Protein AF-A0A7C4BA47-F1 (afdb_monomer_lite)

Secondary structure (DSSP, 8-state):
----------HHHHHHTT--HHHHHHHHHHHHHHHTT---HHHHHHHHHHHHHHHHHHHHHHH-S--SSHHHHHHHHHHHH---S-EEEEEETTEEEEEE-GGG-TT-TTTTS----SS---THHHHHHHHHHHTTS---

pLDDT: mean 85.59, std 11.05, range [38.31, 97.44]

InterPro domains:
  IPR060202 MJ0207/MJ1342 [PF27343] (37-135)

Radius of gyration: 15.86 Å; chains: 1; bounding box: 44×31×40 Å

Structure (mmCIF, N/CA/C/O backbone):
data_AF-A0A7C4BA47-F1
#
_entry.id   AF-A0A7C4BA47-F1
#
loop_
_atom_site.group_PDB
_atom_site.id
_atom_site.type_symbol
_atom_site.label_atom_id
_atom_site.label_alt_id
_atom_site.label_comp_id
_atom_site.label_asym_id
_atom_site.label_entity_id
_atom_site.label_seq_id
_atom_site.pdbx_PDB_ins_code
_atom_site.Cartn_x
_atom_site.Cartn_y
_atom_site.Cartn_z
_atom_site.occupancy
_atom_site.B_iso_or_equiv
_atom_site.auth_seq_id
_atom_site.auth_comp_id
_atom_site.auth_asym_id
_atom_site.auth_atom_id
_atom_site.pdbx_PDB_model_num
ATOM 1 N N . MET A 1 1 ? 30.734 -12.531 -15.442 1.00 40.16 1 MET A N 1
ATOM 2 C CA . MET A 1 1 ? 29.528 -11.682 -15.338 1.00 40.16 1 MET A CA 1
ATOM 3 C C . MET A 1 1 ? 28.529 -12.168 -16.378 1.00 40.16 1 MET A C 1
ATOM 5 O O . MET A 1 1 ? 28.790 -12.005 -17.560 1.00 40.16 1 MET A O 1
ATOM 9 N N . ARG A 1 2 ? 27.465 -12.873 -15.979 1.00 38.31 2 ARG A N 1
ATOM 10 C CA . ARG A 1 2 ? 26.404 -13.299 -16.906 1.00 38.31 2 ARG A CA 1
ATOM 11 C C . ARG A 1 2 ? 25.244 -12.320 -16.755 1.00 38.31 2 ARG A C 1
ATOM 13 O O . ARG A 1 2 ? 24.576 -12.331 -15.726 1.00 38.31 2 ARG A O 1
ATOM 20 N N . GLY A 1 3 ? 25.064 -11.454 -17.750 1.00 44.88 3 GLY A N 1
ATOM 21 C CA . GLY A 1 3 ? 23.882 -10.611 -17.884 1.00 44.88 3 GLY A CA 1
ATOM 22 C C . GLY A 1 3 ? 22.672 -11.491 -18.171 1.00 44.88 3 GLY A C 1
ATOM 23 O O . GLY A 1 3 ? 22.448 -11.889 -19.309 1.00 44.88 3 GLY A O 1
ATOM 24 N N . GLY A 1 4 ? 21.932 -11.850 -17.124 1.00 40.88 4 GLY A N 1
ATOM 25 C CA . GLY A 1 4 ? 20.583 -12.382 -17.262 1.00 40.88 4 GLY A CA 1
ATOM 26 C C . GLY A 1 4 ? 19.664 -11.225 -17.629 1.00 40.88 4 GLY A C 1
ATOM 27 O O . GLY A 1 4 ? 19.596 -10.251 -16.883 1.00 40.88 4 GLY A O 1
ATOM 28 N N . GLY A 1 5 ? 19.019 -11.302 -18.795 1.00 45.25 5 GLY A N 1
ATOM 29 C CA . GLY A 1 5 ? 18.088 -10.282 -19.266 1.00 45.25 5 GLY A CA 1
ATOM 30 C C . GLY A 1 5 ? 17.030 -9.997 -18.204 1.00 45.25 5 GLY A C 1
ATOM 31 O O . GLY A 1 5 ? 16.260 -10.888 -17.843 1.00 45.25 5 GLY A O 1
ATOM 32 N N . ALA A 1 6 ? 17.027 -8.770 -17.681 1.00 54.62 6 ALA A N 1
ATOM 33 C CA . ALA A 1 6 ? 15.975 -8.295 -16.800 1.00 54.62 6 ALA A CA 1
ATOM 34 C C . ALA A 1 6 ? 14.651 -8.445 -17.553 1.00 54.62 6 ALA A C 1
ATOM 36 O O . ALA A 1 6 ? 14.489 -7.882 -18.639 1.00 54.62 6 ALA A O 1
ATOM 37 N N . LYS A 1 7 ? 13.727 -9.253 -17.024 1.00 59.94 7 LYS A N 1
ATOM 38 C CA . LYS A 1 7 ? 12.374 -9.303 -17.573 1.00 59.94 7 LYS A CA 1
ATOM 39 C C . LYS A 1 7 ? 11.784 -7.904 -17.431 1.00 59.94 7 LYS A C 1
ATOM 41 O O . LYS A 1 7 ? 11.614 -7.388 -16.334 1.00 59.94 7 LYS A O 1
ATOM 46 N N . MET A 1 8 ? 11.583 -7.304 -18.592 1.00 67.44 8 MET A N 1
ATOM 47 C CA . MET A 1 8 ? 11.207 -5.923 -18.813 1.00 67.44 8 MET A CA 1
ATOM 48 C C . MET A 1 8 ? 9.800 -5.656 -18.274 1.00 67.44 8 MET A C 1
ATOM 50 O O . MET A 1 8 ? 8.926 -6.520 -18.350 1.00 67.44 8 MET A O 1
ATOM 54 N N . TRP A 1 9 ? 9.605 -4.449 -17.744 1.00 80.94 9 TRP A N 1
ATOM 55 C CA . TRP A 1 9 ? 8.297 -3.844 -17.500 1.00 80.94 9 TRP A CA 1
ATOM 56 C C . TRP A 1 9 ? 7.285 -4.215 -18.599 1.00 80.94 9 TRP A C 1
ATOM 58 O O . TRP A 1 9 ? 7.582 -4.095 -19.788 1.00 80.94 9 TRP A O 1
ATOM 68 N N . ASP A 1 10 ? 6.091 -4.645 -18.187 1.00 86.56 10 ASP A N 1
ATOM 69 C CA . ASP A 1 10 ? 4.986 -5.004 -19.076 1.00 86.56 10 ASP A CA 1
ATOM 70 C C . ASP A 1 10 ? 3.742 -4.203 -18.688 1.00 86.56 10 ASP A C 1
ATOM 72 O O . ASP A 1 10 ? 3.092 -4.466 -17.671 1.00 86.56 10 ASP A O 1
ATOM 76 N N . VAL A 1 11 ? 3.404 -3.228 -19.535 1.00 90.31 11 VAL A N 1
ATOM 77 C CA . VAL A 1 11 ? 2.258 -2.330 -19.349 1.00 90.31 11 VAL A CA 1
ATOM 78 C C . VAL A 1 11 ? 0.937 -3.088 -19.194 1.00 90.31 11 VAL A C 1
ATOM 80 O O . VAL A 1 11 ? 0.063 -2.644 -18.450 1.00 90.31 11 VAL A O 1
ATOM 83 N N . ASN A 1 12 ? 0.796 -4.270 -19.806 1.00 92.44 12 ASN A N 1
ATOM 84 C CA . ASN A 1 12 ? -0.437 -5.051 -19.724 1.00 92.44 12 ASN A CA 1
ATOM 85 C C . ASN A 1 12 ? -0.719 -5.530 -18.301 1.00 92.44 12 ASN A C 1
ATOM 87 O O . ASN A 1 12 ? -1.881 -5.650 -17.916 1.00 92.44 12 ASN A O 1
ATOM 91 N N . ARG A 1 13 ? 0.321 -5.758 -17.487 1.00 89.94 13 ARG A N 1
ATOM 92 C CA . ARG A 1 13 ? 0.125 -6.147 -16.088 1.00 89.94 13 ARG A CA 1
ATOM 93 C C . ARG A 1 13 ? -0.512 -5.023 -15.266 1.00 89.94 13 ARG A C 1
ATOM 95 O O . ARG A 1 13 ? -1.360 -5.293 -14.421 1.00 89.94 13 ARG A O 1
ATOM 102 N N . ALA A 1 14 ? -0.141 -3.771 -15.541 1.00 90.94 14 ALA A N 1
ATOM 103 C CA . ALA A 1 14 ? -0.728 -2.593 -14.906 1.00 90.94 14 ALA A CA 1
ATOM 104 C C . ALA A 1 14 ? -2.155 -2.321 -15.398 1.00 90.94 14 ALA A C 1
ATOM 106 O O . ALA A 1 14 ? -3.046 -2.067 -14.585 1.00 90.94 14 ALA A O 1
ATOM 107 N N . LEU A 1 15 ? -2.387 -2.446 -16.710 1.00 92.12 15 LEU A N 1
ATOM 108 C CA . LEU A 1 15 ? -3.720 -2.307 -17.304 1.00 92.12 15 LEU A CA 1
ATOM 109 C C . LEU A 1 15 ? -4.695 -3.360 -16.761 1.00 92.12 15 LEU A C 1
ATOM 111 O O . LEU A 1 15 ? -5.825 -3.022 -16.420 1.00 92.12 15 LEU A O 1
ATOM 115 N N . LYS A 1 16 ? -4.246 -4.613 -16.591 1.00 91.62 16 LYS A N 1
ATOM 116 C CA . LYS A 1 16 ? -5.064 -5.721 -16.067 1.00 91.62 16 LYS A CA 1
ATOM 117 C C . LYS A 1 16 ? -5.678 -5.431 -14.694 1.00 91.62 16 LYS A C 1
ATOM 119 O O . LYS A 1 16 ? -6.760 -5.927 -14.405 1.00 91.62 16 LYS A O 1
ATOM 124 N N . VAL A 1 17 ? -5.000 -4.650 -13.855 1.00 89.62 17 VAL A N 1
ATOM 125 C CA . VAL A 1 17 ? -5.464 -4.313 -12.496 1.00 89.62 17 VAL A CA 1
ATOM 126 C C . VAL A 1 17 ? -5.988 -2.881 -12.386 1.00 89.62 17 VAL A C 1
ATOM 128 O O . VAL A 1 17 ? -6.230 -2.395 -11.282 1.00 89.62 17 VAL A O 1
ATOM 131 N N . ASN A 1 18 ? -6.160 -2.189 -13.517 1.00 90.88 18 ASN A N 1
ATOM 132 C CA . ASN A 1 18 ? -6.562 -0.784 -13.574 1.00 90.88 18 ASN A CA 1
ATOM 133 C C . ASN A 1 18 ? -5.671 0.115 -12.689 1.00 90.88 18 ASN A C 1
ATOM 135 O O . ASN A 1 18 ? -6.147 0.879 -11.846 1.00 90.88 18 ASN A O 1
ATOM 139 N N . ALA A 1 19 ? -4.349 -0.049 -12.797 1.00 91.38 19 ALA A N 1
ATOM 140 C CA . ALA A 1 19 ? -3.390 0.772 -12.067 1.00 91.38 19 ALA A CA 1
ATOM 141 C C . ALA A 1 19 ? -3.333 2.198 -12.643 1.00 91.38 19 ALA A C 1
ATOM 143 O O . ALA A 1 19 ? -3.234 2.379 -13.854 1.00 91.38 19 ALA A O 1
ATOM 144 N N . ASN A 1 20 ? -3.334 3.213 -11.773 1.00 91.69 20 ASN A N 1
ATOM 145 C CA . ASN A 1 20 ? -3.081 4.597 -12.166 1.00 91.69 20 ASN A CA 1
ATOM 146 C C . ASN A 1 20 ? -1.565 4.888 -12.212 1.00 91.69 20 ASN A C 1
ATOM 148 O O . ASN A 1 20 ? -0.728 4.034 -11.912 1.00 91.69 20 ASN A O 1
ATOM 152 N N . VAL A 1 21 ? -1.191 6.119 -12.559 1.00 92.44 21 VAL A N 1
ATOM 153 C CA . VAL A 1 21 ? 0.222 6.515 -12.685 1.00 92.44 21 VAL A CA 1
ATOM 154 C C . VAL A 1 21 ? 1.010 6.416 -11.369 1.00 92.44 21 VAL A C 1
ATOM 156 O O . VAL A 1 21 ? 2.186 6.058 -11.394 1.00 92.44 21 VAL A O 1
ATOM 159 N N . TYR A 1 22 ? 0.377 6.657 -10.216 1.00 91.25 22 TYR A N 1
ATOM 160 C CA . TYR A 1 22 ? 1.024 6.570 -8.901 1.00 91.25 22 TYR A CA 1
ATOM 161 C C . TYR A 1 22 ? 1.300 5.120 -8.497 1.00 91.25 22 TYR A C 1
ATOM 163 O O . TYR A 1 22 ? 2.374 4.804 -7.988 1.00 91.25 22 TYR A O 1
ATOM 171 N N . HIS A 1 23 ? 0.357 4.224 -8.788 1.00 91.62 23 HIS A N 1
ATOM 172 C CA . HIS A 1 23 ? 0.509 2.779 -8.623 1.00 91.62 23 HIS A CA 1
ATOM 173 C C . HIS A 1 23 ? 1.717 2.248 -9.389 1.00 91.62 23 HIS A C 1
ATOM 175 O O . HIS A 1 23 ? 2.573 1.564 -8.822 1.00 91.62 23 HIS A O 1
ATOM 181 N N . VAL A 1 24 ? 1.809 2.619 -10.669 1.00 91.38 24 VAL A N 1
ATOM 182 C CA . VAL A 1 24 ? 2.926 2.242 -11.537 1.00 91.38 24 VAL A CA 1
ATOM 183 C C . VAL A 1 24 ? 4.237 2.814 -11.007 1.00 91.38 24 VAL A C 1
ATOM 185 O O . VAL A 1 24 ? 5.203 2.068 -10.865 1.00 91.38 24 VAL A O 1
ATOM 188 N N . TYR A 1 25 ? 4.265 4.099 -10.645 1.00 92.06 25 TYR A N 1
ATOM 189 C CA . TYR A 1 25 ? 5.449 4.745 -10.079 1.00 92.06 25 TYR A CA 1
ATOM 190 C C . TYR A 1 25 ? 5.985 3.999 -8.847 1.00 92.06 25 TYR A C 1
ATOM 192 O O . TYR A 1 25 ? 7.149 3.591 -8.830 1.00 92.06 25 TYR A O 1
ATOM 200 N N . ILE A 1 26 ? 5.134 3.747 -7.847 1.00 90.12 26 ILE A N 1
ATO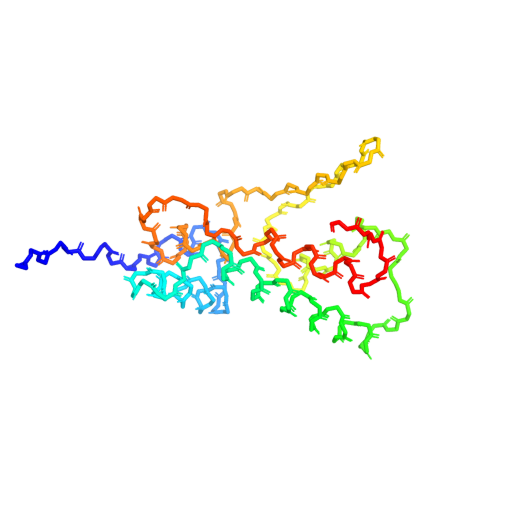M 201 C CA . ILE A 1 26 ? 5.526 3.070 -6.602 1.00 90.12 26 ILE A CA 1
ATOM 202 C C . ILE A 1 26 ? 6.008 1.644 -6.891 1.00 90.12 26 ILE A C 1
ATOM 204 O O . ILE A 1 26 ? 7.091 1.250 -6.449 1.00 90.12 26 ILE A O 1
ATOM 208 N N . ALA A 1 27 ? 5.229 0.865 -7.646 1.00 90.25 27 ALA A N 1
ATOM 209 C CA . ALA A 1 27 ? 5.544 -0.534 -7.911 1.00 90.25 27 ALA A CA 1
ATOM 210 C C . ALA A 1 27 ? 6.849 -0.694 -8.709 1.00 90.25 27 ALA A C 1
ATOM 212 O O . ALA A 1 27 ? 7.670 -1.546 -8.361 1.00 90.25 27 ALA A O 1
ATOM 213 N N . CYS A 1 28 ? 7.071 0.140 -9.731 1.00 90.06 28 CYS A N 1
ATOM 214 C CA . CYS A 1 28 ? 8.291 0.125 -10.538 1.00 90.06 28 CYS A CA 1
ATOM 215 C C . CYS A 1 28 ? 9.517 0.576 -9.738 1.00 90.06 28 CYS A C 1
ATOM 217 O O . CYS A 1 28 ? 10.566 -0.061 -9.834 1.00 90.06 28 CYS A O 1
ATOM 219 N N . MET A 1 29 ? 9.404 1.619 -8.905 1.00 91.00 29 MET A N 1
ATOM 220 C CA . MET A 1 29 ? 10.515 2.026 -8.036 1.00 91.00 29 MET A CA 1
ATOM 221 C C . MET A 1 29 ? 10.910 0.918 -7.056 1.00 91.00 29 MET A C 1
ATOM 223 O O . MET A 1 29 ? 12.092 0.596 -6.930 1.00 91.00 29 MET A O 1
ATOM 227 N N . LEU A 1 30 ? 9.931 0.301 -6.384 1.00 89.94 30 LEU A N 1
ATOM 228 C CA . LEU A 1 30 ? 10.185 -0.793 -5.443 1.00 89.94 30 LEU A CA 1
ATOM 229 C C . LEU A 1 30 ? 10.807 -2.008 -6.138 1.00 89.94 30 LEU A C 1
ATOM 231 O O . LEU A 1 30 ? 11.745 -2.607 -5.608 1.00 89.94 30 LEU A O 1
ATOM 235 N N . ALA A 1 31 ? 10.322 -2.360 -7.331 1.00 89.00 31 ALA A N 1
ATOM 236 C CA . ALA A 1 31 ? 10.921 -3.419 -8.132 1.00 89.00 31 ALA A CA 1
ATOM 237 C C . ALA A 1 31 ? 12.377 -3.086 -8.477 1.00 89.00 31 ALA A C 1
ATOM 239 O O . ALA A 1 31 ? 13.268 -3.900 -8.221 1.00 89.00 31 ALA A O 1
ATOM 240 N N . ARG A 1 32 ? 12.649 -1.862 -8.944 1.00 89.38 32 ARG A N 1
ATOM 241 C CA . ARG A 1 32 ? 13.994 -1.463 -9.355 1.00 89.38 32 ARG A CA 1
ATOM 242 C C . ARG A 1 32 ? 14.983 -1.427 -8.197 1.00 89.38 32 ARG A C 1
ATOM 244 O O . ARG A 1 32 ? 16.081 -1.962 -8.318 1.00 89.38 32 ARG A O 1
ATOM 251 N N . PHE A 1 33 ? 14.612 -0.867 -7.048 1.00 89.75 33 PHE A N 1
ATOM 252 C CA . PHE A 1 33 ? 15.489 -0.888 -5.876 1.00 89.75 33 PHE A CA 1
ATOM 253 C C . PHE A 1 33 ? 15.760 -2.312 -5.369 1.00 89.75 33 PHE A C 1
ATOM 255 O O . PHE A 1 33 ? 16.835 -2.592 -4.834 1.00 89.75 33 PHE A O 1
ATOM 262 N N . ARG A 1 34 ? 14.809 -3.237 -5.545 1.00 86.12 34 ARG A N 1
ATOM 263 C CA . ARG A 1 34 ? 15.013 -4.650 -5.216 1.00 86.12 34 ARG A CA 1
ATOM 264 C C . ARG A 1 34 ? 15.987 -5.325 -6.183 1.00 86.12 34 ARG A C 1
ATOM 266 O O . ARG A 1 34 ? 16.855 -6.055 -5.713 1.00 86.12 34 ARG A O 1
ATOM 273 N N . GLU A 1 35 ? 15.887 -5.060 -7.484 1.00 85.81 35 GLU A N 1
ATOM 274 C CA . GLU A 1 35 ? 16.847 -5.543 -8.491 1.00 85.81 35 GLU A CA 1
ATOM 275 C C . GLU A 1 35 ? 18.264 -5.018 -8.253 1.00 85.81 35 GLU A C 1
ATOM 277 O O . GLU A 1 35 ? 19.233 -5.756 -8.407 1.00 85.81 35 GLU A O 1
ATOM 282 N N . LEU A 1 36 ? 18.385 -3.762 -7.817 1.00 88.69 36 LEU A N 1
ATOM 283 C CA . LEU A 1 36 ? 19.659 -3.145 -7.442 1.00 88.69 36 LEU A CA 1
ATOM 284 C C . LEU A 1 36 ? 20.229 -3.685 -6.117 1.00 88.69 36 LEU A C 1
ATOM 286 O O . LEU A 1 36 ? 21.284 -3.242 -5.673 1.00 88.69 36 LEU A O 1
ATOM 290 N N . GLY A 1 37 ? 19.536 -4.614 -5.449 1.00 87.19 37 GLY A N 1
ATOM 291 C CA . GLY A 1 37 ? 19.969 -5.192 -4.176 1.00 87.19 37 GLY A CA 1
ATOM 292 C C . GLY A 1 37 ? 19.833 -4.254 -2.971 1.00 87.19 37 GLY A C 1
ATOM 293 O O . GLY A 1 37 ? 20.250 -4.616 -1.872 1.00 87.19 37 GLY A O 1
ATOM 294 N N . MET A 1 38 ? 19.219 -3.080 -3.145 1.00 87.06 38 MET A N 1
ATOM 295 C CA . MET A 1 38 ? 19.067 -2.063 -2.096 1.00 87.06 38 MET A CA 1
ATOM 296 C C . MET A 1 38 ? 17.944 -2.404 -1.112 1.00 87.06 38 MET A C 1
ATOM 298 O O . MET A 1 38 ? 17.995 -2.030 0.057 1.00 87.06 38 MET A O 1
ATOM 302 N N . LEU A 1 39 ? 16.926 -3.137 -1.568 1.00 85.19 39 LEU A N 1
ATOM 303 C CA . LEU A 1 39 ? 15.796 -3.525 -0.729 1.00 85.19 39 LEU A CA 1
ATOM 304 C C . LEU A 1 39 ? 15.912 -4.971 -0.260 1.00 85.19 39 LEU A C 1
ATOM 306 O O . LEU A 1 39 ? 15.846 -5.910 -1.054 1.00 85.19 39 LEU A O 1
ATOM 310 N N . LYS A 1 40 ? 16.001 -5.159 1.058 1.00 86.81 40 LYS A N 1
ATOM 311 C CA . LYS A 1 40 ? 15.679 -6.420 1.748 1.00 86.81 40 LYS A CA 1
ATOM 312 C C . LYS A 1 40 ? 14.274 -6.311 2.346 1.00 86.81 40 LYS A C 1
ATOM 314 O O . LYS A 1 40 ? 13.787 -5.202 2.551 1.00 86.81 40 LYS A O 1
ATOM 319 N N . PHE A 1 41 ? 13.639 -7.438 2.678 1.00 84.12 41 PHE A N 1
ATOM 320 C CA . PHE A 1 41 ? 12.282 -7.432 3.247 1.00 84.12 41 PHE A CA 1
ATOM 321 C C . PHE A 1 41 ? 12.149 -6.505 4.465 1.00 84.12 41 PHE A C 1
ATOM 323 O O . PHE A 1 41 ? 11.218 -5.712 4.513 1.00 84.12 41 PHE A O 1
ATOM 330 N N . GLY A 1 42 ? 13.112 -6.535 5.394 1.00 87.50 42 GLY A N 1
ATOM 331 C CA . GLY A 1 42 ? 13.110 -5.646 6.562 1.00 87.50 42 GLY A CA 1
ATOM 332 C C . GLY A 1 42 ? 13.157 -4.155 6.203 1.00 87.50 42 GLY A C 1
ATOM 333 O O . GLY A 1 42 ? 12.472 -3.363 6.839 1.00 87.50 42 GLY A O 1
ATOM 334 N N . VAL A 1 43 ? 13.887 -3.782 5.143 1.00 91.19 43 VAL A N 1
ATOM 335 C CA . VAL A 1 43 ? 13.950 -2.393 4.651 1.00 91.19 43 VAL A CA 1
ATOM 336 C C . VAL A 1 43 ? 12.610 -1.981 4.048 1.00 91.19 43 VAL A C 1
ATOM 338 O O . VAL A 1 43 ? 12.093 -0.924 4.391 1.00 91.19 43 VAL A O 1
ATOM 341 N N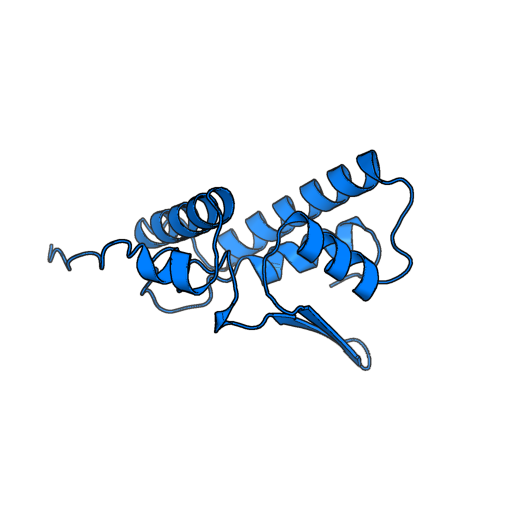 . ILE A 1 44 ? 12.011 -2.835 3.206 1.00 90.62 44 ILE A N 1
ATOM 342 C CA . ILE A 1 44 ? 10.680 -2.580 2.627 1.00 90.62 44 ILE A CA 1
ATOM 343 C C . ILE A 1 44 ? 9.650 -2.430 3.742 1.00 90.62 44 ILE A C 1
ATOM 345 O O . ILE A 1 44 ? 8.888 -1.469 3.734 1.00 90.62 44 ILE A O 1
ATOM 349 N N . LYS A 1 45 ? 9.643 -3.354 4.709 1.00 91.56 45 LYS A N 1
ATOM 350 C CA . LYS A 1 45 ? 8.717 -3.336 5.840 1.00 91.56 45 LYS A CA 1
ATOM 351 C C . LYS A 1 45 ? 8.866 -2.047 6.651 1.00 91.56 45 LYS A C 1
ATOM 353 O O . LYS A 1 45 ? 7.883 -1.331 6.784 1.00 91.56 45 LYS A O 1
ATOM 358 N N . GLY A 1 46 ? 10.074 -1.714 7.110 1.00 94.19 46 GLY A N 1
ATOM 359 C CA . GLY A 1 46 ? 10.312 -0.520 7.928 1.00 94.19 46 GLY A CA 1
ATOM 360 C C . GLY A 1 46 ? 10.006 0.794 7.198 1.00 94.19 46 GLY A C 1
ATOM 361 O O . GLY A 1 46 ? 9.360 1.675 7.762 1.00 94.19 46 GLY A O 1
ATOM 362 N N . ALA A 1 47 ? 10.391 0.911 5.922 1.00 94.25 47 ALA A N 1
ATOM 363 C CA . ALA A 1 47 ? 10.049 2.075 5.100 1.00 94.25 47 ALA A CA 1
ATOM 364 C C . ALA A 1 47 ? 8.531 2.198 4.891 1.00 94.25 47 ALA A C 1
ATOM 366 O O . ALA A 1 47 ? 7.971 3.292 4.974 1.00 94.25 47 ALA A O 1
ATOM 367 N N . SER A 1 48 ? 7.854 1.069 4.664 1.00 94.31 48 SER A N 1
ATOM 368 C CA . SER A 1 48 ? 6.400 1.038 4.504 1.00 94.31 48 SER A CA 1
ATOM 369 C C . SER A 1 48 ? 5.685 1.404 5.805 1.00 94.31 48 SER A C 1
ATOM 371 O O . SER A 1 48 ? 4.749 2.190 5.759 1.00 94.31 48 SER A O 1
ATOM 373 N N . GLU A 1 49 ? 6.146 0.922 6.965 1.00 96.81 49 GLU A N 1
ATOM 374 C CA . GLU A 1 49 ? 5.616 1.322 8.280 1.00 96.81 49 GLU A CA 1
ATOM 375 C C . GLU A 1 49 ? 5.746 2.828 8.511 1.00 96.81 49 GLU A C 1
ATOM 377 O O . GLU A 1 49 ? 4.772 3.478 8.885 1.00 96.81 49 GLU A O 1
ATOM 382 N N . ALA A 1 50 ? 6.919 3.407 8.237 1.00 97.44 50 ALA A N 1
ATOM 383 C CA . ALA A 1 50 ? 7.116 4.850 8.359 1.00 97.44 50 ALA A CA 1
ATOM 384 C C . ALA A 1 50 ? 6.178 5.632 7.426 1.00 97.44 50 ALA A C 1
ATOM 386 O O . ALA A 1 50 ? 5.574 6.617 7.839 1.00 97.44 50 ALA A O 1
ATOM 387 N N . THR A 1 51 ? 5.996 5.145 6.196 1.00 95.50 51 THR A N 1
ATOM 388 C CA . THR A 1 51 ? 5.074 5.751 5.227 1.00 95.50 51 THR A CA 1
ATOM 389 C C . THR A 1 51 ? 3.621 5.651 5.706 1.00 95.50 51 THR A C 1
ATOM 391 O O . THR A 1 51 ? 2.873 6.615 5.581 1.00 95.50 51 THR A O 1
ATOM 394 N N . GLY A 1 52 ? 3.225 4.524 6.308 1.00 95.44 52 GLY A N 1
ATOM 395 C CA . GLY A 1 52 ? 1.900 4.335 6.910 1.00 95.44 52 GLY A CA 1
ATOM 396 C C . GLY A 1 52 ? 1.602 5.372 7.989 1.00 95.44 52 GLY A C 1
ATOM 397 O O . GLY A 1 52 ? 0.540 5.993 7.959 1.00 95.44 52 GLY A O 1
ATOM 398 N N . ARG A 1 53 ? 2.576 5.633 8.872 1.00 96.81 53 ARG A N 1
ATOM 399 C CA . ARG A 1 53 ? 2.476 6.681 9.899 1.00 96.81 53 ARG A CA 1
ATOM 400 C C . ARG A 1 53 ? 2.306 8.074 9.290 1.00 96.81 53 ARG A C 1
ATOM 402 O O . ARG A 1 53 ? 1.391 8.799 9.667 1.00 96.81 53 ARG A O 1
ATOM 409 N N . CYS A 1 54 ? 3.110 8.431 8.285 1.00 96.25 54 CYS A N 1
ATOM 410 C CA . CYS A 1 54 ? 2.969 9.722 7.600 1.00 96.25 54 CYS A CA 1
ATOM 411 C C . CYS A 1 54 ? 1.571 9.910 6.985 1.00 96.25 54 CYS A C 1
ATOM 413 O O . CYS A 1 54 ? 0.994 10.993 7.068 1.00 96.25 54 CYS A O 1
ATOM 415 N N . ILE A 1 55 ? 1.008 8.857 6.386 1.00 93.62 55 ILE A N 1
ATOM 416 C CA . ILE A 1 55 ? -0.337 8.904 5.804 1.00 93.62 55 ILE A CA 1
ATOM 417 C C . ILE A 1 55 ? -1.419 9.018 6.877 1.00 93.62 55 ILE A C 1
ATOM 419 O O . ILE A 1 55 ? -2.358 9.790 6.697 1.00 93.62 55 ILE A O 1
ATOM 423 N N . ALA A 1 56 ? -1.292 8.305 7.996 1.00 93.38 56 ALA A N 1
ATOM 424 C CA . ALA A 1 56 ? -2.207 8.450 9.125 1.00 93.38 56 ALA A CA 1
ATOM 425 C C . ALA A 1 56 ? -2.226 9.888 9.657 1.00 93.38 56 ALA A C 1
ATOM 427 O O . ALA A 1 56 ? -3.302 10.463 9.801 1.00 93.38 56 ALA A O 1
ATOM 428 N N . GLN A 1 57 ? -1.053 10.499 9.848 1.00 92.81 57 GLN A N 1
ATOM 429 C CA . GLN A 1 57 ? -0.929 11.899 10.266 1.00 92.81 57 GLN A CA 1
ATOM 430 C C . GLN A 1 57 ? -1.580 12.858 9.260 1.00 92.81 57 GLN A C 1
ATOM 432 O O . GLN A 1 57 ? -2.337 13.747 9.650 1.00 92.81 57 GLN A O 1
ATOM 437 N N . TYR A 1 58 ? -1.336 12.658 7.961 1.00 92.56 58 TYR A N 1
ATOM 438 C CA . TYR A 1 58 ? -1.937 13.476 6.905 1.00 92.56 58 TYR A CA 1
ATOM 439 C C . TYR A 1 58 ? -3.468 13.355 6.867 1.00 92.56 58 TYR A C 1
ATOM 441 O O . TYR A 1 58 ? -4.179 14.356 6.758 1.00 92.56 58 TYR A O 1
ATOM 449 N N . ILE A 1 59 ? -3.997 12.134 6.980 1.00 89.12 59 ILE A N 1
ATOM 450 C CA . ILE A 1 59 ? -5.443 11.892 6.988 1.00 89.12 59 ILE A CA 1
ATOM 451 C C . ILE A 1 59 ? -6.082 12.492 8.244 1.00 89.12 59 ILE A C 1
ATOM 453 O O . ILE A 1 59 ? -7.082 13.195 8.126 1.00 89.12 59 ILE A O 1
ATOM 457 N N . ALA A 1 60 ? -5.483 12.300 9.421 1.00 88.00 60 ALA A N 1
ATOM 458 C CA . ALA A 1 60 ? -5.969 12.891 10.667 1.00 88.00 60 ALA A CA 1
ATOM 459 C C . ALA A 1 60 ? -6.010 14.429 10.599 1.00 88.00 60 ALA A C 1
ATOM 461 O O . ALA A 1 60 ? -6.979 15.047 11.038 1.00 88.00 60 ALA A O 1
ATOM 462 N N . ALA A 1 61 ? -5.000 15.052 9.982 1.00 89.06 61 ALA A N 1
ATOM 463 C CA . ALA A 1 61 ? -4.953 16.501 9.792 1.00 89.06 61 ALA A CA 1
ATOM 464 C C . ALA A 1 61 ? -6.021 17.033 8.818 1.00 89.06 61 ALA A C 1
ATOM 466 O O . ALA A 1 61 ? -6.403 18.197 8.910 1.00 89.06 61 ALA A O 1
ATOM 467 N N . THR A 1 62 ? -6.498 16.209 7.879 1.00 84.69 62 THR A N 1
ATOM 468 C CA . THR A 1 62 ? -7.436 16.629 6.821 1.00 84.69 62 THR A CA 1
ATOM 469 C C . THR A 1 62 ? -8.890 16.247 7.092 1.00 84.69 62 THR A C 1
ATOM 471 O O . THR A 1 62 ? -9.784 16.945 6.623 1.00 84.69 62 THR A O 1
ATOM 474 N N . HIS A 1 63 ? -9.143 15.169 7.838 1.00 75.25 63 HIS A N 1
ATOM 475 C CA . HIS A 1 63 ? -10.486 14.612 8.048 1.00 75.25 63 HIS A CA 1
ATOM 476 C C . HIS A 1 63 ? -11.006 14.760 9.489 1.00 75.25 63 HIS A C 1
ATOM 478 O O . HIS A 1 63 ? -12.157 14.422 9.754 1.00 75.25 63 HIS A O 1
ATOM 484 N N . GLY A 1 64 ? -10.208 15.305 10.415 1.00 71.12 64 GLY A N 1
ATOM 485 C CA . GLY A 1 64 ? -10.615 15.466 11.812 1.00 71.12 64 GLY A CA 1
ATOM 486 C C . GLY A 1 64 ? -10.469 14.181 12.641 1.00 71.12 64 GLY A C 1
ATOM 487 O O . GLY A 1 64 ? -9.795 13.239 12.217 1.00 71.12 64 GLY A O 1
ATOM 488 N N . PRO A 1 65 ? -11.008 14.154 13.875 1.00 60.72 65 PRO A N 1
ATOM 489 C CA . PRO A 1 65 ? -10.581 13.194 14.884 1.00 60.72 65 PRO A CA 1
ATOM 490 C C . PRO A 1 65 ? -11.099 11.775 14.621 1.00 60.72 65 PRO A C 1
ATOM 492 O O . PRO A 1 65 ? -12.263 11.481 14.867 1.00 60.72 65 PRO A O 1
ATOM 495 N N . GLY A 1 66 ? -10.165 10.897 14.248 1.00 72.50 66 GLY A N 1
ATOM 496 C CA . GLY A 1 66 ? -10.206 9.453 14.488 1.00 72.50 66 GLY A CA 1
ATOM 497 C C . GLY A 1 66 ? -11.161 8.637 13.615 1.00 72.50 66 GLY A C 1
ATOM 498 O O . GLY A 1 66 ? -12.167 9.116 13.110 1.00 72.50 66 GLY A O 1
ATOM 499 N N . PHE A 1 67 ? -10.837 7.356 13.467 1.00 86.50 67 PHE A N 1
ATOM 500 C CA . PHE A 1 67 ? -11.748 6.354 12.917 1.00 86.50 67 PHE A CA 1
ATOM 501 C C . PHE A 1 67 ? -12.405 5.594 14.066 1.00 86.50 67 PHE A C 1
ATOM 503 O O . PHE A 1 67 ? -11.758 5.327 15.079 1.00 86.50 67 PHE A O 1
ATOM 510 N N . SER A 1 68 ? -13.667 5.200 13.905 1.00 84.88 68 SER A N 1
ATOM 511 C CA . SER A 1 68 ? -14.403 4.432 14.918 1.00 84.88 68 SER A CA 1
ATOM 512 C C . SER A 1 68 ? -13.980 2.960 14.978 1.00 84.88 68 SER A C 1
ATOM 514 O O . SER A 1 68 ? -14.244 2.274 15.965 1.00 84.88 68 SER A O 1
ATOM 516 N N . SER A 1 69 ? -13.321 2.453 13.929 1.00 89.25 69 SER A N 1
ATOM 517 C CA . SER A 1 69 ? -12.865 1.064 13.846 1.00 89.25 69 SER A CA 1
ATOM 518 C C . SER A 1 69 ? -11.686 0.874 12.883 1.00 89.25 69 SER A C 1
ATOM 520 O O . SER A 1 69 ? -11.443 1.686 11.989 1.00 89.25 69 SER A O 1
ATOM 522 N N . ILE A 1 70 ? -10.982 -0.257 13.023 1.00 91.31 70 ILE A N 1
ATOM 523 C CA . ILE A 1 70 ? -9.936 -0.702 12.082 1.00 91.31 70 ILE A CA 1
ATOM 524 C C . ILE A 1 70 ? -10.505 -0.879 10.669 1.00 91.31 70 ILE A C 1
ATOM 526 O O . ILE A 1 70 ? -9.855 -0.525 9.687 1.00 91.31 70 ILE A O 1
ATOM 530 N N . GLU A 1 71 ? -11.718 -1.426 10.557 1.00 90.44 71 GLU A N 1
ATOM 531 C CA . GLU A 1 71 ? -12.366 -1.652 9.266 1.00 90.44 71 GLU A CA 1
ATOM 532 C C . GLU A 1 71 ? -12.653 -0.331 8.548 1.00 90.44 71 GLU A C 1
ATOM 534 O O . GLU A 1 71 ? -12.368 -0.206 7.358 1.00 90.44 71 GLU A O 1
ATOM 539 N N . GLU A 1 72 ? -13.159 0.670 9.270 1.00 89.44 72 GLU A N 1
ATOM 540 C CA . GLU A 1 72 ? -13.389 2.008 8.726 1.00 89.44 72 GLU A CA 1
ATOM 541 C C . GLU A 1 72 ? -12.080 2.662 8.264 1.00 89.44 72 GLU A C 1
ATOM 543 O O . GLU A 1 72 ? -11.998 3.130 7.127 1.00 89.44 72 GLU A O 1
ATOM 548 N N . ALA A 1 73 ? -11.034 2.614 9.095 1.00 91.62 73 ALA A N 1
ATOM 549 C CA . ALA A 1 73 ? -9.720 3.154 8.752 1.00 91.62 73 ALA A CA 1
ATOM 550 C C . ALA A 1 73 ? -9.147 2.502 7.481 1.00 91.62 73 ALA A C 1
ATOM 552 O O . ALA A 1 73 ? -8.649 3.185 6.587 1.00 91.62 73 ALA A O 1
ATOM 553 N N . LEU A 1 74 ? -9.249 1.175 7.354 1.00 90.75 74 LEU A N 1
ATOM 554 C CA . LEU A 1 74 ? -8.752 0.449 6.183 1.00 90.75 74 LEU A CA 1
ATOM 555 C C . LEU A 1 74 ? -9.603 0.664 4.932 1.00 90.75 74 LEU A C 1
ATOM 557 O O . LEU A 1 74 ? -9.048 0.724 3.833 1.00 90.75 74 LEU A O 1
ATOM 561 N N . LYS A 1 75 ? -10.923 0.821 5.076 1.00 88.44 75 LYS A N 1
ATOM 562 C CA . LYS A 1 75 ? -11.795 1.233 3.969 1.00 88.44 75 LYS A CA 1
ATOM 563 C C . LYS A 1 75 ? -11.402 2.614 3.471 1.00 88.44 75 LYS A C 1
ATOM 565 O O . LYS A 1 75 ? -11.211 2.766 2.269 1.00 88.44 75 LYS A O 1
ATOM 570 N N . GLN A 1 76 ? -11.196 3.580 4.367 1.00 88.12 76 GLN A N 1
ATOM 571 C CA . GLN A 1 76 ? -10.758 4.918 3.976 1.00 88.12 76 GLN A CA 1
ATOM 572 C C . GLN A 1 76 ? -9.382 4.890 3.311 1.00 88.12 76 GLN A C 1
ATOM 574 O O . GLN A 1 76 ? -9.188 5.491 2.255 1.00 88.12 76 GLN A O 1
ATOM 579 N N . LEU A 1 77 ? -8.440 4.128 3.868 1.00 89.44 77 LEU A N 1
ATOM 580 C CA . LEU A 1 77 ? -7.126 3.939 3.265 1.00 89.44 77 LEU A CA 1
ATOM 581 C C . LEU A 1 77 ? -7.237 3.364 1.841 1.00 89.44 77 LEU A C 1
ATOM 583 O O . LEU A 1 77 ? -6.588 3.857 0.918 1.00 89.44 77 LEU A O 1
ATOM 587 N N . ASN A 1 78 ? -8.080 2.348 1.637 1.00 88.94 78 ASN A N 1
ATOM 588 C CA . ASN A 1 78 ? -8.295 1.763 0.317 1.00 88.94 78 ASN A CA 1
ATOM 589 C C . ASN A 1 78 ? -9.104 2.673 -0.620 1.00 88.94 78 ASN A C 1
ATOM 591 O O . ASN A 1 78 ? -8.926 2.575 -1.825 1.00 88.94 78 ASN A O 1
ATOM 595 N N . LEU A 1 79 ? -9.949 3.572 -0.115 1.00 86.62 79 LEU A N 1
ATOM 596 C CA . LEU A 1 79 ? -10.631 4.575 -0.939 1.00 86.62 79 LEU A CA 1
ATOM 597 C C . LEU A 1 79 ? -9.638 5.602 -1.491 1.00 86.62 79 LEU A C 1
ATOM 599 O O . LEU A 1 79 ? -9.643 5.866 -2.690 1.00 86.62 79 LEU A O 1
ATOM 603 N N . VAL A 1 80 ? -8.748 6.122 -0.640 1.00 85.88 80 VAL A N 1
ATOM 604 C CA . VAL A 1 80 ? -7.753 7.139 -1.026 1.00 85.88 80 VAL A CA 1
ATOM 605 C C . VAL A 1 80 ? -6.746 6.585 -2.030 1.00 85.88 80 VAL A C 1
ATOM 607 O O . VAL A 1 80 ? -6.391 7.254 -2.997 1.00 85.88 80 VAL A O 1
ATOM 610 N N . PHE A 1 81 ? -6.276 5.361 -1.802 1.00 85.38 81 PHE A N 1
ATOM 611 C CA . PHE A 1 81 ? -5.194 4.790 -2.595 1.00 85.38 81 PHE A CA 1
ATOM 612 C C . PHE A 1 81 ? -5.632 3.725 -3.587 1.00 85.38 81 PHE A C 1
ATOM 614 O O . PHE A 1 81 ? -4.838 3.326 -4.422 1.00 85.38 81 PHE A O 1
ATOM 621 N N . THR A 1 82 ? -6.851 3.204 -3.490 1.00 86.69 82 THR A N 1
ATOM 622 C CA . THR A 1 82 ? -7.377 2.190 -4.415 1.00 86.69 82 THR A CA 1
ATOM 623 C C . THR A 1 82 ? -6.457 0.962 -4.544 1.00 86.69 82 THR A C 1
ATOM 625 O O . THR A 1 82 ? -6.308 0.395 -5.623 1.00 86.69 82 THR A O 1
ATOM 628 N N . PHE A 1 83 ? -5.806 0.515 -3.462 1.00 81.25 83 PHE A N 1
ATOM 629 C CA . PHE A 1 83 ? -4.779 -0.536 -3.536 1.00 81.25 83 PHE A CA 1
ATOM 630 C C . PHE A 1 83 ? -5.300 -1.890 -4.007 1.00 81.25 83 PHE A C 1
ATOM 632 O O . PHE A 1 83 ? -4.537 -2.657 -4.584 1.00 81.25 83 PHE A O 1
ATOM 639 N N . SER A 1 84 ? -6.555 -2.217 -3.723 1.00 84.44 84 SER A N 1
ATOM 640 C CA . SER A 1 84 ? -7.171 -3.501 -4.058 1.00 84.44 84 SER A CA 1
ATOM 641 C C . SER A 1 84 ? -8.664 -3.305 -4.290 1.00 84.44 84 SER A C 1
ATOM 643 O O . SER A 1 84 ? -9.256 -2.379 -3.736 1.00 84.44 84 SER A O 1
ATOM 645 N N . ASP A 1 85 ? -9.280 -4.167 -5.097 1.00 85.06 85 ASP A N 1
ATOM 646 C CA . ASP A 1 85 ? -10.742 -4.193 -5.264 1.00 85.06 85 ASP A CA 1
ATOM 647 C C . ASP A 1 85 ? -11.448 -4.512 -3.949 1.00 85.06 85 ASP A C 1
ATOM 649 O O . ASP A 1 85 ? -12.513 -3.981 -3.651 1.00 85.06 85 ASP A O 1
ATOM 653 N N . GLU A 1 86 ? -10.812 -5.350 -3.134 1.00 82.12 86 GLU A N 1
ATOM 654 C CA . GLU A 1 86 ? -11.340 -5.766 -1.849 1.00 82.12 86 GLU A CA 1
ATOM 655 C C . GLU A 1 86 ? -10.243 -5.765 -0.781 1.00 82.12 86 GLU A C 1
ATOM 657 O O . GLU A 1 86 ? -9.115 -6.224 -1.015 1.00 82.12 86 GLU A O 1
ATOM 662 N N . VAL A 1 87 ? -10.601 -5.248 0.396 1.00 86.00 87 VAL A N 1
ATOM 663 C CA . VAL A 1 87 ? -9.833 -5.348 1.638 1.00 86.00 87 VAL A CA 1
ATOM 664 C C . VAL A 1 87 ? -10.759 -5.956 2.678 1.00 86.00 87 VAL A C 1
ATOM 666 O O . VAL A 1 87 ? -11.791 -5.374 3.007 1.00 86.00 87 VAL A O 1
ATOM 669 N N . ARG A 1 88 ? -10.403 -7.140 3.177 1.00 88.56 88 ARG A N 1
ATOM 670 C CA . ARG A 1 88 ? -11.149 -7.815 4.244 1.00 88.56 88 ARG A CA 1
ATOM 671 C C . ARG A 1 88 ? -10.358 -7.756 5.533 1.00 88.56 88 ARG A C 1
ATOM 673 O O . ARG A 1 88 ? -9.144 -7.956 5.528 1.00 88.56 88 ARG A O 1
ATOM 680 N N . VAL A 1 89 ? -11.072 -7.542 6.626 1.00 89.75 89 VAL A N 1
ATOM 681 C CA . VAL A 1 89 ? -10.510 -7.504 7.971 1.00 89.75 89 VAL A CA 1
ATOM 682 C C . VAL A 1 89 ? -11.173 -8.595 8.792 1.00 89.75 89 VAL A C 1
ATOM 684 O O . VAL A 1 89 ? -12.393 -8.754 8.744 1.00 89.75 89 VAL A O 1
ATOM 687 N N . ARG A 1 90 ? -10.373 -9.365 9.522 1.00 90.00 90 ARG A N 1
ATOM 688 C CA . ARG A 1 90 ? -10.859 -10.285 10.546 1.00 90.00 90 ARG A CA 1
ATOM 689 C C . ARG A 1 90 ? -10.080 -10.046 11.820 1.00 90.00 90 ARG A C 1
ATOM 691 O O . ARG A 1 90 ? -8.857 -9.937 11.790 1.00 90.00 90 ARG A O 1
ATOM 698 N N . THR A 1 91 ? -10.806 -10.017 12.923 1.00 84.56 91 THR A N 1
ATOM 699 C CA . THR A 1 91 ? -10.221 -9.980 14.256 1.00 84.56 91 THR A CA 1
ATOM 700 C C . THR A 1 91 ? -10.679 -11.229 14.980 1.00 84.56 91 THR A C 1
ATOM 702 O O . THR A 1 91 ? -11.880 -11.480 15.073 1.00 84.56 91 THR A O 1
ATOM 705 N N . TYR A 1 92 ? -9.735 -12.026 15.463 1.00 88.25 92 TYR A N 1
ATOM 706 C CA . TYR A 1 92 ? -10.027 -13.167 16.321 1.00 88.25 92 TYR A CA 1
ATOM 707 C C . TYR A 1 92 ? -8.941 -13.279 17.383 1.00 88.25 92 TYR A C 1
ATOM 709 O O . TYR A 1 92 ? -7.752 -13.173 17.086 1.00 88.25 92 TYR A O 1
ATOM 717 N N . GLU A 1 93 ? -9.370 -13.450 18.633 1.00 87.06 93 GLU A N 1
ATOM 718 C CA . GLU A 1 93 ? -8.494 -13.390 19.806 1.00 87.06 93 GLU A CA 1
ATOM 719 C C . GLU A 1 93 ? -7.663 -12.092 19.814 1.00 87.06 93 GLU A C 1
ATOM 721 O O . GLU A 1 93 ? -8.223 -11.006 19.939 1.00 87.06 93 GLU A O 1
ATOM 726 N N . ASN A 1 94 ? -6.344 -12.203 19.636 1.00 83.06 94 ASN A N 1
ATOM 727 C CA . ASN A 1 94 ? -5.389 -11.096 19.567 1.00 83.06 94 ASN A CA 1
ATOM 728 C C . ASN A 1 94 ? -4.737 -10.971 18.179 1.00 83.06 94 ASN A C 1
ATOM 730 O O . ASN A 1 94 ? -3.666 -10.379 18.041 1.00 83.06 94 ASN A O 1
ATOM 734 N N . ILE A 1 95 ? -5.345 -11.569 17.153 1.00 87.69 95 ILE A N 1
ATOM 735 C CA . ILE A 1 95 ? -4.839 -11.558 15.785 1.00 87.69 95 ILE A CA 1
ATOM 736 C C . ILE A 1 95 ? -5.707 -10.627 14.943 1.00 87.69 95 ILE A C 1
ATOM 738 O O . ILE A 1 95 ? -6.926 -10.786 14.856 1.00 87.69 95 ILE A O 1
ATOM 742 N N . LEU A 1 96 ? -5.045 -9.669 14.294 1.00 89.31 96 LEU A N 1
ATOM 743 C CA . LEU A 1 96 ? -5.617 -8.879 13.214 1.00 89.31 96 LEU A CA 1
ATOM 744 C C . LEU A 1 96 ? -5.161 -9.461 11.874 1.00 89.31 96 LEU A C 1
ATOM 746 O O . LEU A 1 96 ? -3.994 -9.343 11.498 1.00 89.31 96 LEU A O 1
ATOM 750 N N . GLU A 1 97 ? -6.094 -10.037 11.126 1.00 91.94 97 GLU A N 1
ATOM 751 C CA . GLU A 1 97 ? -5.872 -10.433 9.740 1.00 91.94 97 GLU A CA 1
ATOM 752 C C . GLU A 1 97 ? -6.393 -9.358 8.789 1.00 91.94 97 GLU A C 1
ATOM 754 O O . GLU A 1 97 ? -7.583 -9.034 8.769 1.00 91.94 97 GLU A O 1
ATOM 759 N N . VAL A 1 98 ? -5.496 -8.845 7.945 1.00 90.44 98 VAL A N 1
ATOM 760 C CA . VAL A 1 98 ? -5.838 -7.944 6.841 1.00 90.44 98 VAL A CA 1
ATOM 761 C C . VAL A 1 98 ? -5.523 -8.643 5.529 1.00 90.44 98 VAL A C 1
ATOM 763 O O . VAL A 1 98 ? -4.369 -8.955 5.228 1.00 90.44 98 VAL A O 1
ATOM 766 N N . MET A 1 99 ? -6.560 -8.893 4.739 1.00 89.56 99 MET A N 1
ATOM 767 C CA . MET A 1 99 ? -6.467 -9.634 3.489 1.00 89.56 99 MET A CA 1
ATOM 768 C C . MET A 1 99 ? -6.671 -8.698 2.305 1.00 89.56 99 MET A C 1
ATOM 770 O O . MET A 1 99 ? -7.693 -8.020 2.196 1.00 89.56 99 MET A O 1
ATOM 774 N N . PHE A 1 100 ? -5.703 -8.722 1.393 1.00 86.69 100 PHE A N 1
ATOM 775 C CA . PHE A 1 100 ? -5.773 -8.055 0.099 1.00 86.69 100 PHE A CA 1
ATOM 776 C C . PHE A 1 100 ? -5.925 -9.103 -0.991 1.00 86.69 100 PHE A C 1
ATOM 778 O O . PHE A 1 100 ? -5.200 -10.103 -1.001 1.00 86.69 100 PHE A O 1
ATOM 785 N N . HIS A 1 101 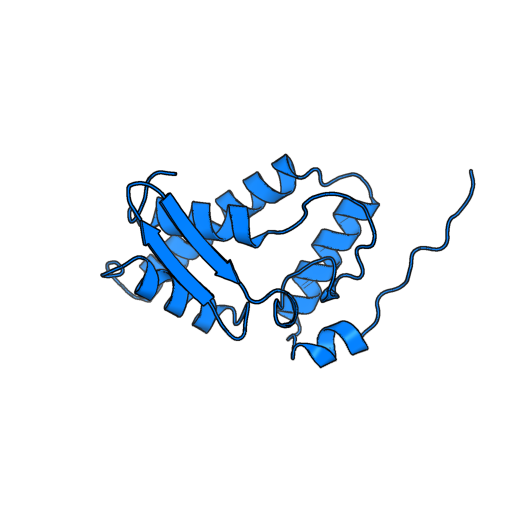? -6.814 -8.854 -1.945 1.00 85.00 101 HIS A N 1
ATOM 786 C CA . HIS A 1 101 ? -6.914 -9.713 -3.110 1.00 85.00 101 HIS A CA 1
ATOM 787 C C . HIS A 1 101 ? -5.672 -9.519 -3.999 1.00 85.00 101 HIS A C 1
ATOM 789 O O . HIS A 1 101 ? -5.412 -8.443 -4.542 1.00 85.00 101 HIS A O 1
ATOM 795 N N . LYS A 1 102 ? -4.839 -10.565 -4.084 1.00 79.19 102 LYS A N 1
ATOM 796 C CA . LYS A 1 102 ? -3.505 -10.501 -4.701 1.00 79.19 102 LYS A CA 1
ATOM 797 C C . LYS A 1 102 ? -3.571 -10.050 -6.156 1.00 79.19 102 LYS A C 1
ATOM 799 O O . LYS A 1 102 ? -2.778 -9.201 -6.556 1.00 79.19 102 LYS A O 1
ATOM 804 N N . ASP A 1 103 ? -4.497 -10.607 -6.928 1.00 82.19 103 ASP A N 1
ATOM 805 C CA . ASP A 1 103 ? -4.550 -10.395 -8.377 1.00 82.19 103 ASP A CA 1
ATOM 806 C C . ASP A 1 103 ? -5.072 -9.009 -8.762 1.00 82.19 103 ASP A C 1
ATOM 808 O O . ASP A 1 103 ? -4.851 -8.578 -9.887 1.00 82.19 103 ASP A O 1
ATOM 812 N N . SER A 1 104 ? -5.678 -8.286 -7.818 1.00 84.44 104 SER A N 1
ATOM 813 C CA . SER A 1 104 ? -6.115 -6.894 -7.973 1.00 84.44 104 SER A CA 1
ATOM 814 C C . SER A 1 104 ? -5.208 -5.893 -7.250 1.00 84.44 104 SER A C 1
ATOM 816 O O . SER A 1 104 ? -5.513 -4.704 -7.218 1.00 84.44 104 SER A O 1
ATOM 818 N N . CYS A 1 105 ? -4.107 -6.337 -6.628 1.00 87.94 105 CYS A N 1
ATOM 819 C CA . CYS A 1 105 ? -3.253 -5.449 -5.843 1.00 87.94 105 CYS A CA 1
ATOM 820 C C . CYS A 1 105 ? -2.462 -4.487 -6.744 1.00 87.94 105 CYS A C 1
ATOM 822 O O . CYS A 1 105 ? -1.529 -4.887 -7.450 1.00 87.94 105 CYS A O 1
ATOM 824 N N . ARG A 1 106 ? -2.802 -3.200 -6.656 1.00 89.50 106 ARG A N 1
ATOM 825 C CA . ARG A 1 106 ? -2.301 -2.123 -7.512 1.00 89.50 106 ARG A CA 1
ATOM 826 C C . ARG A 1 106 ? -0.958 -1.537 -7.093 1.00 89.50 106 ARG A C 1
ATOM 828 O O . ARG A 1 106 ? -0.418 -0.697 -7.791 1.00 89.50 106 ARG A O 1
ATOM 835 N N . ILE A 1 107 ? -0.369 -1.987 -5.993 1.00 86.50 107 ILE A N 1
ATOM 836 C CA . ILE A 1 107 ? 0.994 -1.578 -5.605 1.00 86.50 107 ILE A CA 1
ATOM 837 C C . ILE A 1 107 ? 1.932 -2.767 -5.425 1.00 86.50 107 ILE A C 1
ATOM 839 O O . ILE A 1 107 ? 3.009 -2.641 -4.850 1.00 86.50 107 ILE A O 1
ATOM 843 N N . CYS A 1 108 ? 1.541 -3.942 -5.929 1.00 88.12 108 CYS A N 1
ATOM 844 C CA . CYS A 1 108 ? 2.365 -5.138 -5.868 1.00 88.12 108 CYS A CA 1
ATOM 845 C C . CYS A 1 108 ? 3.564 -5.006 -6.827 1.00 88.12 108 CYS A C 1
ATOM 847 O O . CYS A 1 108 ? 3.365 -5.021 -8.047 1.00 88.12 108 CYS A O 1
ATOM 849 N N . PRO A 1 109 ? 4.819 -4.974 -6.330 1.00 86.31 109 PRO A N 1
ATOM 850 C CA . PRO A 1 109 ? 5.988 -4.855 -7.203 1.00 86.31 109 PRO A CA 1
ATOM 851 C C . PRO A 1 109 ? 6.163 -6.064 -8.130 1.00 86.31 109 PRO A C 1
ATOM 853 O O . PRO A 1 109 ? 6.787 -5.948 -9.176 1.00 86.31 109 PRO A O 1
ATOM 856 N N . ARG A 1 110 ? 5.601 -7.228 -7.772 1.00 85.69 110 ARG A N 1
ATOM 857 C CA . ARG A 1 110 ? 5.603 -8.430 -8.623 1.00 85.69 110 ARG A CA 1
ATOM 858 C C . ARG A 1 110 ? 4.598 -8.318 -9.765 1.00 85.69 110 ARG A C 1
ATOM 860 O O . ARG A 1 110 ? 4.943 -8.569 -10.918 1.00 85.69 110 ARG A O 1
ATOM 867 N N . ASN A 1 111 ? 3.359 -7.946 -9.437 1.00 82.62 111 ASN A N 1
ATOM 868 C CA . ASN A 1 111 ? 2.293 -7.894 -10.430 1.00 82.62 111 ASN A CA 1
ATOM 869 C C . ASN A 1 111 ? 2.491 -6.702 -11.360 1.00 82.62 111 ASN A C 1
ATOM 871 O O . ASN A 1 111 ? 2.445 -6.891 -12.560 1.00 82.62 111 ASN A O 1
ATOM 875 N N . ILE A 1 112 ? 2.776 -5.509 -10.839 1.00 85.06 112 ILE A N 1
ATOM 876 C CA . ILE A 1 112 ? 2.919 -4.305 -11.669 1.00 85.06 112 ILE A CA 1
ATOM 877 C C . ILE A 1 112 ? 4.381 -4.039 -11.995 1.00 85.06 112 ILE A C 1
ATOM 879 O O . ILE A 1 112 ? 4.742 -3.949 -13.159 1.00 85.06 112 ILE A O 1
ATOM 883 N N . GLY A 1 113 ? 5.242 -3.971 -10.981 1.00 80.19 113 GLY A N 1
ATOM 884 C CA . GLY A 1 113 ? 6.643 -3.572 -11.154 1.00 80.19 113 GLY A CA 1
ATOM 885 C C . GLY A 1 113 ? 7.536 -4.587 -11.880 1.00 80.19 113 GLY A C 1
ATOM 886 O O . GLY A 1 113 ? 8.719 -4.322 -12.049 1.00 80.19 113 GLY A O 1
ATOM 887 N N . GLY A 1 114 ? 7.010 -5.748 -12.289 1.00 82.12 114 GLY A N 1
ATOM 888 C CA . GLY A 1 114 ? 7.777 -6.771 -13.008 1.00 82.12 114 GLY A CA 1
ATOM 889 C C . GLY A 1 114 ? 8.809 -7.514 -12.152 1.00 82.12 114 GLY A C 1
ATOM 890 O O . GLY A 1 114 ? 9.692 -8.170 -12.694 1.00 82.12 114 GLY A O 1
ATOM 891 N N . LEU A 1 115 ? 8.724 -7.439 -10.819 1.00 83.00 115 LEU A N 1
ATOM 892 C CA . LEU A 1 115 ? 9.695 -8.078 -9.932 1.00 83.00 115 LEU A CA 1
ATOM 893 C C . LEU A 1 115 ? 9.567 -9.614 -9.948 1.00 83.00 115 LEU A C 1
ATOM 895 O O . LEU A 1 115 ? 8.631 -10.175 -9.377 1.00 83.00 115 LEU A O 1
ATOM 899 N N . GLU A 1 116 ? 10.567 -10.301 -10.500 1.00 76.81 116 GLU A N 1
ATOM 900 C CA . GLU A 1 116 ? 10.601 -11.775 -10.602 1.00 76.81 116 GLU A CA 1
ATOM 901 C C . GLU A 1 116 ? 11.414 -12.456 -9.471 1.00 76.81 116 GLU A C 1
ATOM 903 O O . GLU A 1 116 ? 11.453 -13.681 -9.368 1.00 76.81 116 GLU A O 1
ATOM 908 N N . LEU A 1 117 ? 12.061 -11.689 -8.583 1.00 69.00 117 LEU A N 1
ATOM 909 C CA . LEU A 1 117 ? 12.952 -12.235 -7.546 1.00 69.00 117 LEU A CA 1
ATOM 910 C C . LEU A 1 117 ? 12.203 -12.996 -6.428 1.00 69.00 117 LEU A C 1
ATOM 912 O O . LEU A 1 117 ? 11.072 -12.641 -6.075 1.00 69.00 117 LEU A O 1
ATOM 916 N N . PRO A 1 118 ? 12.820 -14.016 -5.798 1.00 68.94 118 PRO A N 1
ATOM 917 C CA . PRO A 1 118 ? 12.224 -14.726 -4.667 1.00 68.94 118 PRO A CA 1
ATOM 918 C C . PRO A 1 118 ? 12.144 -13.855 -3.398 1.00 68.94 118 PRO A C 1
ATOM 920 O O . PRO A 1 118 ? 12.930 -12.923 -3.188 1.00 68.94 118 PRO A O 1
ATOM 923 N N . GLY A 1 119 ? 11.182 -14.187 -2.531 1.00 70.31 119 GLY A N 1
ATOM 924 C CA . GLY A 1 119 ? 11.016 -13.597 -1.197 1.00 70.31 119 GLY A CA 1
ATOM 925 C C . GLY A 1 119 ? 9.921 -12.523 -1.070 1.00 70.31 119 GLY A C 1
ATOM 926 O O . GLY A 1 119 ? 9.421 -11.994 -2.064 1.00 70.31 119 GLY A O 1
ATOM 927 N N . PRO A 1 120 ? 9.500 -12.189 0.157 1.00 76.06 120 PRO A N 1
ATOM 928 C CA . PRO A 1 120 ? 8.441 -11.213 0.376 1.00 76.06 120 PRO A CA 1
ATOM 929 C C . PRO A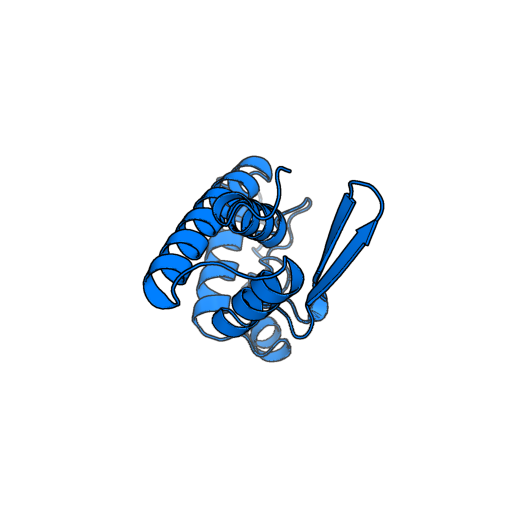 1 120 ? 8.914 -9.793 0.021 1.00 76.06 120 PRO A C 1
ATOM 931 O O . PRO A 1 120 ? 9.997 -9.362 0.411 1.00 76.06 120 PRO A O 1
ATOM 934 N N . ALA A 1 121 ? 8.085 -9.065 -0.727 1.00 79.25 121 ALA A N 1
ATOM 935 C CA . ALA A 1 121 ? 8.317 -7.669 -1.118 1.00 79.25 121 ALA A CA 1
ATOM 936 C C . ALA A 1 121 ? 7.020 -6.844 -1.064 1.00 79.25 121 ALA A C 1
ATOM 938 O O . ALA A 1 121 ? 6.902 -5.826 -1.736 1.00 79.25 121 ALA A O 1
ATOM 939 N N . CYS A 1 122 ? 6.017 -7.324 -0.322 1.00 87.38 122 CYS A N 1
ATOM 940 C CA . CYS A 1 122 ? 4.726 -6.657 -0.214 1.00 87.38 122 CYS A CA 1
ATOM 941 C C . CYS A 1 122 ? 4.851 -5.432 0.710 1.00 87.38 122 CYS A C 1
ATOM 943 O O . CYS A 1 122 ? 5.106 -5.628 1.902 1.00 87.38 122 CYS A O 1
ATOM 945 N N . PRO A 1 123 ? 4.664 -4.199 0.204 1.00 89.44 123 PRO A N 1
ATOM 946 C CA . PRO A 1 123 ? 4.706 -3.003 1.043 1.00 89.44 123 PRO A CA 1
ATOM 947 C C . PRO A 1 123 ? 3.487 -2.905 1.976 1.00 89.44 123 PRO A C 1
ATOM 949 O O . PRO A 1 123 ? 3.612 -2.386 3.083 1.00 89.44 123 PRO A O 1
ATOM 952 N N . ASN A 1 124 ? 2.334 -3.477 1.593 1.00 90.38 124 ASN A N 1
ATOM 953 C CA . ASN A 1 124 ? 1.081 -3.359 2.354 1.00 90.38 124 ASN A CA 1
ATOM 954 C C . ASN A 1 124 ? 1.205 -3.862 3.793 1.00 90.38 124 ASN A C 1
ATOM 956 O O . ASN A 1 124 ? 0.546 -3.322 4.669 1.00 90.38 124 ASN A O 1
ATOM 960 N N . VAL A 1 125 ? 2.058 -4.862 4.047 1.00 88.94 125 VAL A N 1
ATOM 961 C CA . VAL A 1 125 ? 2.246 -5.422 5.395 1.00 88.94 125 VAL A CA 1
ATOM 962 C C . VAL A 1 125 ? 2.755 -4.354 6.361 1.00 88.94 125 VAL A C 1
ATOM 964 O O . VAL A 1 125 ? 2.160 -4.140 7.412 1.00 88.94 125 VAL A O 1
ATOM 967 N N . GLY A 1 126 ? 3.844 -3.669 6.000 1.00 93.00 126 GLY A N 1
ATOM 968 C CA . GLY A 1 126 ? 4.377 -2.592 6.830 1.00 93.00 126 GLY A CA 1
ATOM 969 C C . GLY A 1 126 ? 3.477 -1.362 6.796 1.00 93.00 126 GLY A C 1
ATOM 970 O O . GLY A 1 126 ? 3.212 -0.759 7.828 1.00 93.00 126 GLY A O 1
ATOM 971 N N . PHE A 1 127 ? 2.950 -1.031 5.617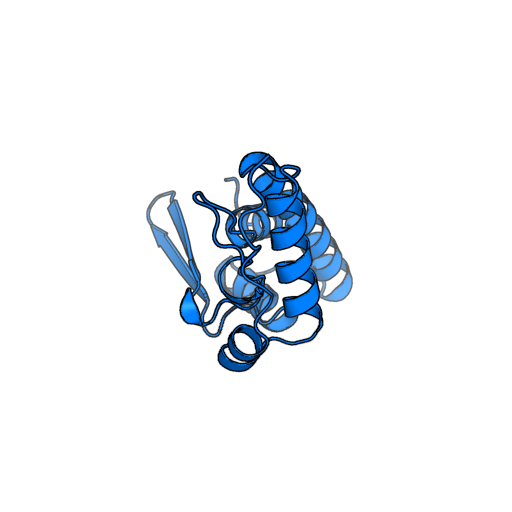 1.00 94.25 127 PHE A N 1
ATOM 972 C CA . PHE A 1 127 ? 2.129 0.158 5.420 1.00 94.25 127 PHE A CA 1
ATOM 973 C C . PHE A 1 127 ? 0.858 0.153 6.277 1.00 94.25 127 PHE A C 1
ATOM 975 O O . PHE A 1 127 ? 0.613 1.109 7.008 1.00 94.25 127 PHE A O 1
ATOM 982 N N . VAL A 1 128 ? 0.101 -0.950 6.262 1.00 93.75 128 VAL A N 1
ATOM 983 C CA . VAL A 1 128 ? -1.098 -1.123 7.094 1.00 93.75 128 VAL A CA 1
ATOM 984 C C . VAL A 1 128 ? -0.756 -1.094 8.576 1.00 93.75 128 VAL A C 1
ATOM 986 O O . VAL A 1 128 ? -1.445 -0.418 9.335 1.00 93.75 128 VAL A O 1
ATOM 989 N N . LYS A 1 129 ? 0.310 -1.792 8.987 1.00 94.56 129 LYS A N 1
ATOM 990 C CA . LYS A 1 129 ? 0.749 -1.797 10.385 1.00 94.56 129 LYS A CA 1
ATOM 991 C C . LYS A 1 129 ? 1.011 -0.372 10.876 1.00 94.56 129 LYS A C 1
ATOM 993 O O . LYS A 1 129 ? 0.371 0.069 11.822 1.00 94.56 129 LYS A O 1
ATOM 998 N N . GLY A 1 130 ? 1.901 0.356 10.198 1.00 96.12 130 GLY A N 1
ATOM 999 C CA . GLY A 1 130 ? 2.266 1.713 10.601 1.00 96.12 130 GLY A CA 1
ATOM 1000 C C . GLY A 1 130 ? 1.080 2.676 10.587 1.00 96.12 130 GLY A C 1
ATOM 1001 O O . GLY A 1 130 ? 0.967 3.509 11.477 1.00 96.12 130 GLY A O 1
ATOM 1002 N N . TYR A 1 131 ? 0.173 2.526 9.619 1.00 95.19 131 TYR A N 1
ATOM 1003 C CA . TYR A 1 131 ? -1.050 3.320 9.543 1.00 95.19 131 TYR A CA 1
ATOM 1004 C C . TYR A 1 131 ? -1.965 3.105 10.757 1.00 95.19 131 TYR A C 1
ATOM 1006 O O . TYR A 1 131 ? -2.382 4.069 11.393 1.00 95.19 131 TYR A O 1
ATOM 1014 N N . LEU A 1 132 ? -2.255 1.850 11.113 1.00 94.25 132 LEU A N 1
ATOM 1015 C CA . LEU A 1 132 ? -3.163 1.538 12.221 1.00 94.25 132 LEU A CA 1
ATOM 1016 C C . LEU A 1 132 ? -2.559 1.846 13.599 1.00 94.25 132 LEU A C 1
ATOM 1018 O O . LEU A 1 132 ? -3.290 2.260 14.499 1.00 94.25 132 LEU A O 1
ATOM 1022 N N . GLU A 1 133 ? -1.247 1.658 13.766 1.00 94.75 133 GLU A N 1
ATOM 1023 C CA . GLU A 1 133 ? -0.541 2.006 15.006 1.00 94.75 133 GLU A CA 1
ATOM 1024 C C . GLU A 1 133 ? -0.518 3.516 15.248 1.00 94.75 133 GLU A C 1
ATOM 1026 O O . GLU A 1 133 ? -0.774 3.953 16.367 1.00 94.75 133 GLU A O 1
ATOM 1031 N N . GLU A 1 134 ? -0.267 4.319 14.208 1.00 95.38 134 GLU A N 1
ATOM 1032 C CA . GLU A 1 134 ? -0.271 5.784 14.324 1.00 95.38 134 GLU A CA 1
ATOM 1033 C C . GLU A 1 134 ? -1.650 6.328 14.695 1.00 95.38 134 GLU A C 1
ATOM 1035 O O . GLU A 1 134 ? -1.766 7.269 15.473 1.00 95.38 134 GLU A O 1
ATOM 1040 N N . LEU A 1 135 ? -2.708 5.708 14.166 1.00 92.38 135 LEU A N 1
ATOM 1041 C CA . LEU A 1 135 ? -4.086 6.045 14.516 1.00 92.38 135 LEU A CA 1
ATOM 1042 C C . LEU A 1 135 ? -4.474 5.591 15.933 1.00 92.38 135 LEU A C 1
ATOM 1044 O O . LEU A 1 135 ? -5.588 5.868 16.373 1.00 92.38 135 LEU A O 1
ATOM 1048 N N . GLY A 1 136 ? -3.596 4.873 16.642 1.00 91.88 136 GLY A N 1
ATOM 1049 C CA . GLY A 1 136 ? -3.860 4.350 17.981 1.00 91.88 136 GLY A CA 1
ATOM 1050 C C . GLY A 1 136 ? -4.892 3.220 18.019 1.00 91.88 136 GLY A C 1
ATOM 1051 O O . GLY A 1 136 ? -5.401 2.900 19.090 1.00 91.88 136 GLY A O 1
ATOM 1052 N N . LEU A 1 137 ? -5.208 2.610 16.871 1.00 90.12 137 LEU A N 1
ATOM 1053 C CA . LEU A 1 137 ? -6.239 1.571 16.760 1.00 90.12 137 LEU A CA 1
ATOM 1054 C C . LEU A 1 137 ? -5.728 0.186 17.176 1.00 90.12 137 LEU A C 1
ATOM 1056 O O . LEU A 1 137 ? -6.525 -0.680 17.530 1.00 90.12 137 LEU A O 1
ATOM 1060 N N . VAL A 1 138 ? -4.410 -0.034 17.118 1.00 88.38 138 VAL A N 1
ATOM 1061 C CA . VAL A 1 138 ? -3.746 -1.303 17.460 1.00 88.38 138 VAL A CA 1
ATOM 1062 C C . VAL A 1 138 ? -2.340 -1.073 18.023 1.00 88.38 138 VAL A C 1
ATOM 1064 O O . VAL A 1 138 ? -1.749 -0.012 17.832 1.00 88.38 138 VAL A O 1
ATOM 1067 N N . LYS A 1 139 ? -1.777 -2.103 18.666 1.00 83.31 139 LYS A N 1
ATOM 1068 C CA . LYS A 1 139 ? -0.340 -2.238 18.963 1.00 83.31 139 LYS A CA 1
ATOM 1069 C C . LYS A 1 139 ? 0.122 -3.615 18.473 1.00 83.31 139 LYS A C 1
ATOM 1071 O O . LYS A 1 139 ? -0.308 -4.611 19.053 1.00 83.31 139 LYS A O 1
ATOM 1076 N N . LEU A 1 140 ? 0.916 -3.671 17.397 1.00 77.50 140 LEU A N 1
ATOM 1077 C CA . LEU A 1 140 ? 1.270 -4.901 16.659 1.00 77.50 140 LEU A CA 1
ATOM 1078 C C . LEU A 1 140 ? 2.786 -5.149 16.589 1.00 77.50 140 LEU A C 1
ATOM 1080 O O . LEU A 1 140 ? 3.601 -4.314 17.03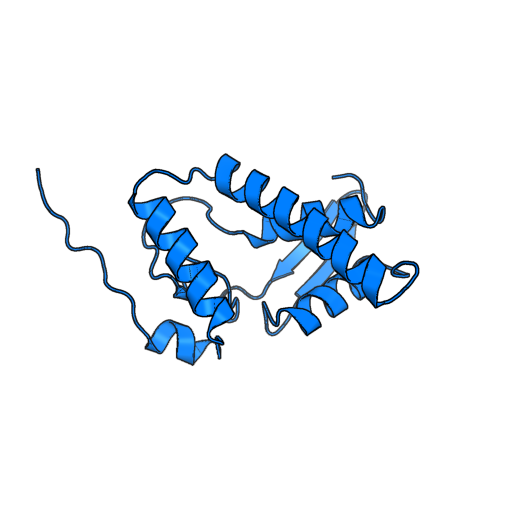0 1.00 77.50 140 LEU A O 1
#

Organism: Thermofilum pendens (NCBI:txid2269)

Foldseek 3Di:
DDPDPQPDFDVVLLVQLVADPVLLVLLQVLLVCVVVVNDDPVNLLQVLLVVLLVVLVVCCVVPPAADPALVRLVVVVCVVRVQAPDWDWDDDDQDIDIDGDPSNGSNHSVRGNVRPDDDDNDSCNNNSQSNCVSRVRDDD

Sequence (140 aa):
MRGGGAKMWDVNRALKVNANVYHVYIACMLARFRELGMLKFGVIKGASEATGRCIAQYIAATHGPGFSSIEEALKQLNLVFTFSDEVRVRTYENILEVMFHKDSCRICPRNIGGLELPGPACPNVGFVKGYLEELGLVKL